Protein AF-A0A956SAE3-F1 (afdb_monomer_lite)

Foldseek 3Di:
DDDPCLDQDAAQFKKAQLLPCVLFIWGFNDRDDQKTWIASVNNRDIDIDGRVDDNIDTDDQDPPQDPVCNRVVDDPPPPVCVVVVSDHDPVSVVVVVVVVVVVVVD

Structure (mmCIF, N/CA/C/O backbone):
data_AF-A0A956SAE3-F1
#
_entry.id   AF-A0A956SAE3-F1
#
loop_
_atom_site.group_PDB
_atom_site.id
_atom_site.type_symbol
_atom_site.label_atom_id
_atom_site.label_alt_id
_atom_site.label_comp_id
_atom_site.label_asym_id
_atom_site.label_entity_id
_atom_site.label_seq_id
_atom_site.pdbx_PDB_ins_code
_atom_site.Cartn_x
_atom_site.Cartn_y
_atom_site.Cartn_z
_atom_site.occupancy
_atom_site.B_iso_or_equiv
_atom_site.auth_seq_id
_atom_site.auth_comp_id
_atom_site.auth_asym_id
_atom_site.auth_atom_id
_atom_site.pdbx_PDB_model_num
ATOM 1 N N . MET A 1 1 ? 21.294 6.303 19.749 1.00 43.16 1 MET A N 1
ATOM 2 C CA . MET A 1 1 ? 20.319 5.660 18.843 1.00 43.16 1 MET A CA 1
ATOM 3 C C . MET A 1 1 ? 19.892 6.712 17.838 1.00 43.16 1 MET A C 1
ATOM 5 O O . MET A 1 1 ? 19.513 7.776 18.306 1.00 43.16 1 MET A O 1
ATOM 9 N N . PRO A 1 2 ? 20.014 6.505 16.518 1.00 33.66 2 PRO A N 1
ATOM 10 C CA . PRO A 1 2 ? 19.381 7.418 15.575 1.00 33.66 2 PRO A CA 1
ATOM 11 C C . PRO A 1 2 ? 17.860 7.275 15.710 1.00 33.66 2 PRO A C 1
ATOM 13 O O . PRO A 1 2 ? 17.342 6.158 15.738 1.00 33.66 2 PRO A O 1
ATOM 16 N N . GLU A 1 3 ? 17.168 8.399 15.878 1.00 36.31 3 GLU A N 1
ATOM 17 C CA . GLU A 1 3 ? 15.707 8.463 15.875 1.00 36.31 3 GLU A CA 1
ATOM 18 C C . GLU A 1 3 ? 15.197 7.990 14.504 1.00 36.31 3 GLU A C 1
ATOM 20 O O . GLU A 1 3 ? 15.832 8.307 13.492 1.00 36.31 3 GLU A O 1
ATOM 25 N N . PRO A 1 4 ? 14.097 7.218 14.424 1.00 47.09 4 PRO A N 1
ATOM 26 C CA . PRO A 1 4 ? 13.489 6.926 13.138 1.00 47.09 4 PRO A CA 1
ATOM 27 C C . PRO A 1 4 ? 13.050 8.266 12.551 1.00 47.09 4 PRO A C 1
ATOM 29 O O . PRO A 1 4 ? 12.148 8.920 13.066 1.00 47.09 4 PRO A O 1
ATOM 32 N N . THR A 1 5 ? 13.739 8.722 11.509 1.00 41.91 5 THR A N 1
ATOM 33 C CA . THR A 1 5 ? 13.382 9.928 10.770 1.00 41.91 5 THR A CA 1
ATOM 34 C C . THR A 1 5 ? 12.134 9.624 9.953 1.00 41.91 5 THR A C 1
ATOM 36 O O . THR A 1 5 ? 12.197 9.400 8.744 1.00 41.91 5 THR A O 1
ATOM 39 N N . THR A 1 6 ? 10.983 9.578 10.625 1.00 55.41 6 THR A N 1
ATOM 40 C CA . THR A 1 6 ? 9.669 9.465 9.999 1.00 55.41 6 THR A CA 1
ATOM 41 C C . THR A 1 6 ? 9.450 10.752 9.219 1.00 55.41 6 THR A C 1
ATOM 43 O O . THR A 1 6 ? 8.983 11.760 9.747 1.00 55.41 6 THR A O 1
ATOM 46 N N . HIS A 1 7 ? 9.890 10.766 7.963 1.00 60.12 7 HIS A N 1
ATOM 47 C CA . HIS A 1 7 ? 9.550 11.852 7.065 1.00 60.12 7 HIS A CA 1
ATOM 48 C C . HIS A 1 7 ? 8.024 11.879 6.973 1.00 60.12 7 HIS A C 1
ATOM 50 O O . HIS A 1 7 ? 7.426 10.819 6.771 1.00 60.12 7 HIS A O 1
ATOM 56 N N . PRO A 1 8 ? 7.383 13.044 7.163 1.00 74.00 8 PRO A N 1
ATOM 57 C CA . PRO A 1 8 ? 5.939 13.132 7.060 1.00 74.00 8 PRO A CA 1
ATOM 58 C C . PRO A 1 8 ? 5.541 12.761 5.632 1.00 74.00 8 PRO A C 1
ATOM 60 O O . PRO A 1 8 ? 5.820 13.510 4.693 1.00 74.00 8 PRO A O 1
ATOM 63 N N . LEU A 1 9 ? 4.930 11.584 5.495 1.00 83.25 9 LEU A N 1
ATOM 64 C CA . LEU A 1 9 ? 4.407 11.083 4.233 1.00 83.25 9 LEU A CA 1
ATOM 65 C C . LEU A 1 9 ? 3.319 12.027 3.726 1.00 83.25 9 LEU A C 1
ATOM 67 O O . LEU A 1 9 ? 2.494 12.523 4.499 1.00 83.25 9 LEU A O 1
ATOM 71 N N . LYS A 1 10 ? 3.321 12.276 2.423 1.00 87.81 10 LYS A N 1
ATOM 72 C CA . LYS A 1 10 ? 2.367 13.149 1.740 1.00 87.81 10 LYS A CA 1
ATOM 73 C C . LYS A 1 10 ? 1.489 12.337 0.794 1.00 87.81 10 LYS A C 1
ATOM 75 O O . LYS A 1 10 ? 1.915 11.283 0.326 1.00 87.81 10 LYS A O 1
ATOM 80 N N . PRO A 1 11 ? 0.278 12.821 0.469 1.00 90.88 11 PRO A N 1
ATOM 81 C CA . PRO A 1 11 ? -0.507 12.243 -0.614 1.00 90.88 11 PRO A CA 1
ATOM 82 C C . PRO A 1 11 ? 0.320 12.158 -1.904 1.00 90.88 11 PRO A C 1
ATOM 84 O O . PRO A 1 11 ? 0.974 13.129 -2.282 1.00 90.88 11 PRO A O 1
ATOM 87 N N . GLY A 1 12 ? 0.298 10.997 -2.554 1.00 89.19 12 GLY A N 1
ATOM 88 C CA . GLY A 1 12 ? 1.097 10.670 -3.734 1.00 89.19 12 GLY A CA 1
ATOM 89 C C . GLY A 1 12 ? 2.439 9.993 -3.440 1.00 89.19 12 GLY A C 1
ATOM 90 O O . GLY A 1 12 ? 3.025 9.426 -4.364 1.00 89.19 12 GLY A O 1
ATOM 91 N N . ASP A 1 13 ? 2.916 9.991 -2.189 1.00 90.38 13 ASP A N 1
ATOM 92 C CA . ASP A 1 13 ? 4.144 9.274 -1.839 1.00 90.38 13 ASP A CA 1
ATOM 93 C C . ASP A 1 13 ? 3.950 7.767 -2.023 1.00 90.38 13 ASP A C 1
ATOM 95 O O . ASP A 1 13 ? 2.940 7.184 -1.618 1.00 90.38 13 ASP A O 1
ATOM 99 N N . LYS A 1 14 ? 4.950 7.133 -2.632 1.00 91.12 14 LYS A N 1
ATOM 100 C CA . LYS A 1 14 ? 4.987 5.688 -2.849 1.00 91.12 14 LYS A CA 1
ATOM 101 C C . LYS A 1 14 ? 5.669 5.036 -1.658 1.00 91.12 14 LYS A C 1
ATOM 103 O O . LYS A 1 14 ? 6.692 5.521 -1.174 1.00 91.12 14 LYS A O 1
ATOM 108 N N . VAL A 1 15 ? 5.093 3.952 -1.160 1.00 91.31 15 VAL A N 1
ATOM 109 C CA . VAL A 1 15 ? 5.510 3.298 0.082 1.00 91.31 15 VAL A CA 1
ATOM 110 C C . VAL A 1 15 ? 5.476 1.782 -0.046 1.00 91.31 15 VAL A C 1
ATOM 112 O O . VAL A 1 15 ? 4.790 1.223 -0.893 1.00 91.31 15 VAL A O 1
ATOM 115 N N . LEU A 1 16 ? 6.202 1.106 0.835 1.00 89.31 16 LEU A N 1
ATOM 116 C CA . LEU A 1 16 ? 6.191 -0.341 0.997 1.00 89.31 16 LEU A CA 1
ATOM 117 C C . LEU A 1 16 ? 5.828 -0.707 2.431 1.00 89.31 16 LEU A C 1
ATOM 119 O O . LEU A 1 16 ? 6.226 -0.027 3.382 1.00 89.31 16 LEU A O 1
ATOM 123 N N . HIS A 1 17 ? 5.112 -1.820 2.586 1.00 88.12 17 HIS A N 1
ATOM 124 C CA . HIS A 1 17 ? 4.874 -2.423 3.891 1.00 88.12 17 HIS A CA 1
ATOM 125 C C . HIS A 1 17 ? 5.920 -3.521 4.156 1.00 88.12 17 HIS A C 1
ATOM 127 O O . HIS A 1 17 ? 5.840 -4.591 3.549 1.00 88.12 17 HIS A O 1
ATOM 133 N N . PRO A 1 18 ? 6.883 -3.326 5.076 1.00 80.56 18 PRO A N 1
ATOM 134 C CA . PRO A 1 18 ? 8.022 -4.239 5.234 1.00 80.56 18 PRO A CA 1
ATOM 135 C C . PRO A 1 18 ? 7.617 -5.655 5.671 1.00 80.56 18 PRO A C 1
ATOM 137 O O . PRO A 1 18 ? 8.282 -6.629 5.324 1.00 80.56 18 PRO A O 1
ATOM 140 N N . PHE A 1 19 ? 6.509 -5.782 6.407 1.00 79.06 19 PHE A N 1
ATOM 141 C CA . PHE A 1 19 ? 6.026 -7.071 6.918 1.00 79.06 19 PHE A CA 1
ATOM 142 C C . PHE A 1 19 ? 5.051 -7.786 5.970 1.00 79.06 19 PHE A C 1
ATOM 144 O O . PHE A 1 19 ? 5.044 -9.016 5.897 1.00 79.06 19 PHE A O 1
ATOM 151 N N . ASN A 1 20 ? 4.275 -7.020 5.197 1.00 80.94 20 ASN A N 1
ATOM 152 C CA . ASN A 1 20 ? 3.162 -7.521 4.386 1.00 80.94 20 ASN A CA 1
ATOM 153 C C . ASN A 1 20 ? 3.501 -7.257 2.922 1.00 80.94 20 ASN A C 1
ATOM 155 O O . ASN A 1 20 ? 2.855 -6.466 2.239 1.00 80.94 20 ASN A O 1
ATOM 159 N N . ARG A 1 21 ? 4.601 -7.864 2.477 1.00 79.19 21 ARG A N 1
ATOM 160 C CA . ARG A 1 21 ? 5.190 -7.633 1.151 1.00 79.19 21 ARG A CA 1
ATOM 161 C C . ARG A 1 21 ? 4.261 -8.087 0.029 1.00 79.19 21 ARG A C 1
ATOM 163 O O . ARG A 1 21 ? 4.322 -7.559 -1.070 1.00 79.19 21 ARG A O 1
ATOM 170 N N . GLU A 1 22 ? 3.365 -9.022 0.328 1.00 80.06 22 GLU A N 1
ATOM 171 C CA . GLU A 1 22 ? 2.310 -9.477 -0.571 1.00 80.06 22 GLU A CA 1
ATOM 172 C C . GLU A 1 22 ? 1.292 -8.390 -0.943 1.00 80.06 22 GLU A C 1
ATOM 174 O O . GLU A 1 22 ? 0.548 -8.576 -1.900 1.00 80.06 22 GLU A O 1
ATOM 179 N N . LEU A 1 23 ? 1.247 -7.273 -0.206 1.00 85.62 23 LEU A N 1
ATOM 180 C CA . LEU A 1 23 ? 0.462 -6.101 -0.599 1.00 85.62 23 LEU A CA 1
ATOM 181 C C . LEU A 1 23 ? 1.064 -5.391 -1.818 1.00 85.62 23 LEU A C 1
ATOM 183 O O . LEU A 1 23 ? 0.363 -4.649 -2.498 1.00 85.62 23 LEU A O 1
ATOM 187 N N . GLY A 1 24 ? 2.353 -5.617 -2.084 1.00 86.56 24 GLY A N 1
ATOM 188 C CA . GLY A 1 24 ? 3.095 -4.891 -3.097 1.00 86.56 24 GLY A CA 1
ATOM 189 C C . GLY A 1 24 ? 3.363 -3.437 -2.694 1.00 86.56 24 GLY A C 1
ATOM 190 O O . GLY A 1 24 ? 3.257 -3.062 -1.516 1.00 86.56 24 GLY A O 1
ATOM 191 N N . PRO A 1 25 ? 3.767 -2.608 -3.661 1.00 91.19 25 PRO A N 1
ATOM 192 C CA . PRO A 1 25 ? 3.958 -1.189 -3.444 1.00 91.19 25 PRO A CA 1
ATOM 193 C C . PRO A 1 25 ? 2.608 -0.473 -3.293 1.00 91.19 25 PRO A C 1
ATOM 195 O O . PRO A 1 25 ? 1.625 -0.812 -3.944 1.00 91.19 25 PRO A O 1
ATOM 198 N N . GLY A 1 26 ? 2.559 0.517 -2.406 1.00 92.12 26 GLY A N 1
ATOM 199 C CA . GLY A 1 26 ? 1.374 1.318 -2.118 1.00 92.12 26 GLY A CA 1
ATOM 200 C C . GLY A 1 26 ? 1.588 2.799 -2.407 1.00 92.12 26 GLY A C 1
ATOM 201 O O . GLY A 1 26 ? 2.719 3.274 -2.499 1.00 92.12 26 GLY A O 1
ATOM 202 N N . VAL A 1 27 ? 0.493 3.538 -2.543 1.00 93.44 27 VAL A N 1
ATOM 203 C CA . VAL A 1 27 ? 0.470 4.993 -2.699 1.00 93.44 27 VAL A CA 1
ATOM 204 C C . VAL A 1 27 ? -0.348 5.610 -1.577 1.00 93.44 27 VAL A C 1
ATOM 206 O O . VAL A 1 27 ? -1.432 5.139 -1.235 1.00 93.44 27 VAL A O 1
ATOM 209 N N . VAL A 1 28 ? 0.178 6.666 -0.972 1.00 93.00 28 VAL A N 1
ATOM 210 C CA . VAL A 1 28 ? -0.548 7.426 0.042 1.00 93.00 28 VAL A CA 1
ATOM 211 C C . VAL A 1 28 ? -1.667 8.202 -0.646 1.00 93.00 28 VAL A C 1
ATOM 213 O O . VAL A 1 28 ? -1.404 9.120 -1.416 1.00 93.00 28 VAL A O 1
ATOM 216 N N . GLU A 1 29 ? -2.922 7.877 -0.356 1.00 93.06 29 GLU A N 1
ATOM 217 C CA . GLU A 1 29 ? -4.066 8.645 -0.862 1.00 93.06 29 GLU A CA 1
ATOM 218 C C . GLU A 1 29 ? -4.323 9.881 -0.002 1.00 93.06 29 GLU A C 1
ATOM 220 O O . GLU A 1 29 ? -4.635 10.961 -0.502 1.00 93.06 29 GLU A O 1
ATOM 225 N N . GLN A 1 30 ? -4.162 9.739 1.315 1.00 89.12 30 GLN A N 1
ATOM 226 C CA . GLN A 1 30 ? -4.411 10.818 2.257 1.00 89.12 30 GLN A CA 1
ATOM 227 C C . GLN A 1 30 ? -3.438 10.744 3.428 1.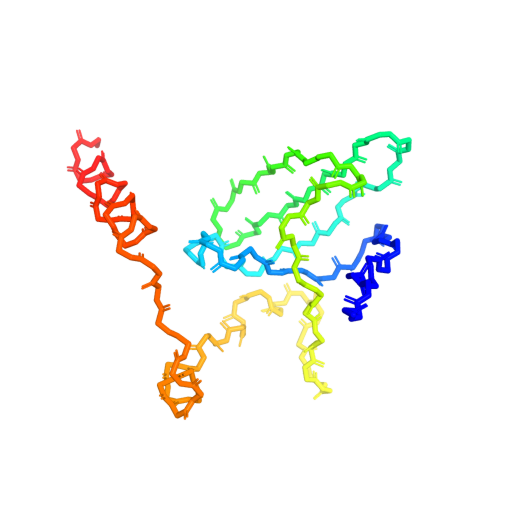00 89.12 30 GLN A C 1
ATOM 229 O O . GLN A 1 30 ? -3.346 9.727 4.111 1.00 89.12 30 GLN A O 1
ATOM 234 N N . ALA A 1 31 ? -2.777 11.862 3.716 1.00 86.69 31 ALA A N 1
ATOM 235 C CA . ALA A 1 31 ? -2.026 12.066 4.945 1.00 86.69 31 ALA A CA 1
ATOM 236 C C . ALA A 1 31 ? -2.618 13.278 5.668 1.00 86.69 31 ALA A C 1
ATOM 238 O O . ALA A 1 31 ? -2.548 14.399 5.163 1.00 86.69 31 ALA A O 1
ATOM 239 N N . GLY A 1 32 ? -3.262 13.063 6.819 1.00 77.69 32 GLY A N 1
ATOM 240 C CA . GLY A 1 32 ? -3.934 14.147 7.532 1.00 77.69 32 GLY A CA 1
ATOM 241 C C . GLY A 1 32 ? -4.228 13.843 8.998 1.00 77.69 32 GLY A C 1
ATOM 242 O O . GLY A 1 32 ? -4.750 12.784 9.354 1.00 77.69 32 GLY A O 1
ATOM 243 N N . GLY A 1 33 ? -3.933 14.814 9.864 1.00 81.50 33 GLY A N 1
ATOM 244 C CA . GLY A 1 33 ? -4.163 14.707 11.303 1.00 81.50 33 GLY A CA 1
ATOM 245 C C . GLY A 1 33 ? -3.420 13.516 11.913 1.00 81.50 33 GLY A C 1
ATOM 246 O O . GLY A 1 33 ? -2.197 13.481 11.912 1.00 81.50 33 GLY A O 1
ATOM 247 N N . ARG A 1 34 ? -4.173 12.539 12.440 1.00 85.12 34 ARG A N 1
ATOM 248 C CA . ARG A 1 34 ? -3.643 11.330 13.108 1.00 85.12 34 ARG A CA 1
ATOM 249 C C . ARG A 1 34 ? -3.648 10.081 12.222 1.00 85.12 34 ARG A C 1
ATOM 251 O O . ARG A 1 34 ? -3.262 9.015 12.698 1.00 85.12 34 ARG A O 1
ATOM 258 N N . ARG A 1 35 ? -4.133 10.169 10.979 1.00 89.50 35 ARG A N 1
ATOM 259 C CA . ARG A 1 35 ? -4.348 9.010 10.101 1.00 89.50 35 ARG A CA 1
ATOM 260 C C . ARG A 1 35 ? -3.654 9.173 8.755 1.00 89.50 35 ARG A C 1
ATOM 262 O O . ARG A 1 35 ? -3.586 10.267 8.200 1.00 89.50 35 ARG A O 1
ATOM 269 N N . LEU A 1 36 ? -3.183 8.046 8.245 1.00 90.88 36 LEU A N 1
ATOM 270 C CA . LEU A 1 36 ? -2.576 7.900 6.934 1.00 90.88 36 LEU A CA 1
ATOM 271 C C . LEU A 1 36 ? -3.315 6.788 6.191 1.00 90.88 36 LEU A C 1
ATOM 273 O O . LEU A 1 36 ? -3.404 5.671 6.697 1.00 90.88 36 LEU A O 1
ATOM 277 N N . THR A 1 37 ? -3.844 7.090 5.015 1.00 93.31 37 THR A N 1
ATOM 278 C CA . THR A 1 37 ? -4.549 6.131 4.162 1.00 93.31 37 THR A CA 1
ATOM 279 C C . THR A 1 37 ? -3.671 5.794 2.970 1.00 93.31 37 THR A C 1
ATOM 281 O O . THR A 1 37 ? -3.192 6.699 2.283 1.00 93.31 37 THR A O 1
ATOM 284 N N . VAL A 1 38 ? -3.453 4.502 2.742 1.00 93.81 38 VAL A N 1
ATOM 285 C CA . VAL A 1 38 ? -2.591 3.985 1.677 1.00 93.81 38 VAL A CA 1
ATOM 286 C C . VAL A 1 38 ? -3.363 2.970 0.852 1.00 93.81 38 VAL A C 1
ATOM 288 O O . VAL A 1 38 ? -3.896 2.007 1.406 1.00 93.81 38 VAL A O 1
ATOM 291 N N . LEU A 1 39 ? -3.386 3.180 -0.459 1.00 93.69 39 LEU A N 1
ATOM 292 C CA . LEU A 1 39 ? -3.894 2.237 -1.445 1.00 93.69 39 LEU A CA 1
ATOM 293 C C . LEU A 1 39 ? -2.753 1.335 -1.914 1.00 93.69 39 LEU A C 1
ATOM 295 O O . LEU A 1 39 ? -1.708 1.827 -2.333 1.00 93.69 39 LEU A O 1
ATOM 299 N N . PHE A 1 40 ? -2.964 0.026 -1.875 1.00 92.25 40 PHE A N 1
ATOM 300 C CA . PHE A 1 40 ? -2.066 -0.987 -2.421 1.00 92.25 40 PHE A CA 1
ATOM 301 C C . PHE A 1 40 ? -2.694 -1.563 -3.698 1.00 92.25 40 PHE A C 1
ATOM 303 O O . PHE A 1 40 ? -3.482 -2.507 -3.601 1.00 92.25 40 PHE A O 1
ATOM 310 N N . PRO A 1 41 ? -2.399 -0.994 -4.885 1.00 89.38 41 PRO A N 1
ATOM 311 C CA . PRO A 1 41 ? -3.071 -1.353 -6.137 1.00 89.38 41 PRO A CA 1
ATOM 312 C C . PRO A 1 41 ? -2.868 -2.822 -6.531 1.00 89.38 41 PRO A C 1
ATOM 314 O O . PRO A 1 41 ? -3.800 -3.452 -7.012 1.00 89.38 41 PRO A O 1
ATOM 317 N N . THR A 1 42 ? -1.698 -3.404 -6.254 1.00 86.75 42 THR A N 1
ATOM 318 C CA . THR A 1 42 ? -1.393 -4.807 -6.591 1.00 86.75 42 THR A CA 1
ATOM 319 C C . THR A 1 42 ? -2.307 -5.800 -5.865 1.00 86.75 42 THR A C 1
ATOM 321 O O . THR A 1 42 ? -2.674 -6.832 -6.420 1.00 86.75 42 THR A O 1
ATOM 324 N N . ALA A 1 43 ? -2.677 -5.501 -4.616 1.00 86.06 43 ALA A N 1
ATOM 325 C CA . ALA A 1 43 ? -3.562 -6.335 -3.801 1.00 86.06 43 ALA A CA 1
ATOM 326 C C . ALA A 1 43 ? -5.012 -5.817 -3.750 1.00 86.06 43 ALA A C 1
ATOM 328 O O . ALA A 1 43 ? -5.818 -6.394 -3.019 1.00 86.06 43 ALA A O 1
ATOM 329 N N . ASP A 1 44 ? -5.315 -4.742 -4.487 1.00 88.56 44 ASP A N 1
ATOM 330 C CA . ASP A 1 44 ? -6.599 -4.032 -4.517 1.00 88.56 44 ASP A CA 1
ATOM 331 C C . ASP A 1 44 ? -7.180 -3.769 -3.114 1.00 88.56 44 ASP A C 1
ATOM 333 O O . ASP A 1 44 ? -8.318 -4.111 -2.786 1.00 88.56 44 ASP A O 1
ATOM 337 N N . VAL A 1 45 ? -6.349 -3.216 -2.222 1.00 91.56 45 VAL A N 1
ATOM 338 C CA . VAL A 1 45 ? -6.728 -2.973 -0.824 1.00 91.56 45 VAL A CA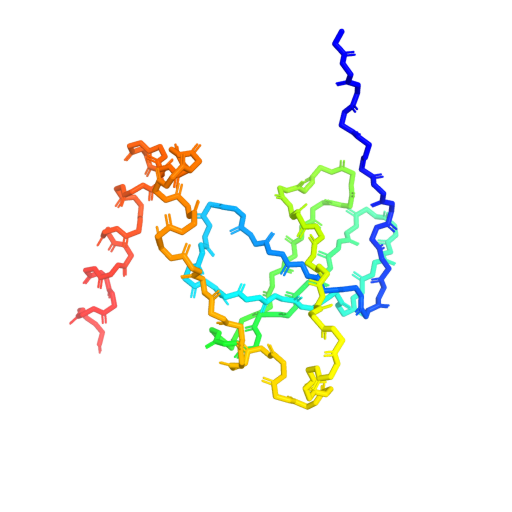 1
ATOM 339 C C . VAL A 1 45 ? -6.263 -1.613 -0.329 1.00 91.56 45 VAL A C 1
ATOM 341 O O . VAL A 1 45 ? -5.127 -1.196 -0.550 1.00 91.56 45 VAL A O 1
ATOM 344 N N . THR A 1 46 ? -7.127 -0.944 0.429 1.00 93.50 46 THR A N 1
ATOM 345 C CA . THR A 1 46 ? -6.803 0.300 1.129 1.00 93.50 46 THR A CA 1
ATOM 346 C C . THR A 1 46 ? -6.637 0.028 2.619 1.00 93.50 46 THR A C 1
ATOM 348 O O . THR A 1 46 ? -7.530 -0.524 3.266 1.00 93.50 46 THR A O 1
ATOM 351 N N . LEU A 1 47 ? -5.503 0.435 3.188 1.00 91.44 47 LEU A N 1
ATOM 352 C CA . LEU A 1 47 ? -5.214 0.312 4.617 1.00 91.44 47 LEU A CA 1
ATOM 353 C C . LEU A 1 47 ? -5.070 1.689 5.268 1.00 91.44 47 LEU A C 1
ATOM 355 O O . LEU A 1 47 ? -4.543 2.633 4.679 1.00 91.44 47 LEU A O 1
ATOM 359 N N . THR A 1 48 ? -5.521 1.797 6.518 1.00 92.25 48 THR A N 1
ATOM 360 C CA . THR A 1 48 ? -5.381 3.011 7.330 1.00 92.25 48 THR A CA 1
ATOM 361 C C . THR A 1 48 ? -4.418 2.772 8.484 1.00 92.25 48 THR A C 1
ATOM 363 O O . THR A 1 48 ? -4.623 1.876 9.301 1.00 92.25 48 THR A O 1
ATOM 366 N N . PHE A 1 49 ? -3.410 3.631 8.594 1.00 89.25 49 PHE A N 1
ATOM 367 C CA . PHE A 1 49 ? -2.385 3.615 9.632 1.00 89.25 49 PHE A CA 1
ATOM 368 C C . PHE A 1 49 ? -2.472 4.864 10.513 1.00 89.25 49 PHE A C 1
ATOM 370 O O . PHE A 1 49 ? -3.100 5.866 10.155 1.00 89.25 49 PHE A O 1
ATOM 377 N N . ALA A 1 50 ? -1.824 4.816 11.678 1.00 86.88 50 ALA A N 1
ATOM 378 C CA . ALA A 1 50 ? -1.580 6.010 12.475 1.00 86.88 50 ALA A CA 1
ATOM 379 C C . ALA A 1 50 ? -0.457 6.835 11.827 1.00 86.88 50 ALA A C 1
ATOM 381 O O . ALA A 1 50 ? 0.592 6.293 11.492 1.00 86.88 50 ALA A O 1
ATOM 382 N N . ALA A 1 51 ? -0.664 8.144 11.664 1.00 83.50 51 ALA A N 1
ATOM 383 C CA . ALA A 1 51 ? 0.297 9.018 10.981 1.00 83.50 51 ALA A CA 1
ATOM 384 C C . ALA A 1 51 ? 1.644 9.128 11.721 1.00 83.50 51 ALA A C 1
ATOM 386 O O . ALA A 1 51 ? 2.680 9.271 11.089 1.00 83.50 51 ALA A O 1
ATOM 387 N N . GLU A 1 52 ? 1.637 9.038 13.053 1.00 80.56 52 GLU A N 1
ATOM 388 C CA . GLU A 1 52 ? 2.852 9.140 13.877 1.00 80.56 52 GLU A CA 1
ATOM 389 C C . GLU A 1 52 ? 3.589 7.801 14.021 1.00 80.56 52 GLU A C 1
ATOM 391 O O . GLU A 1 52 ? 4.793 7.763 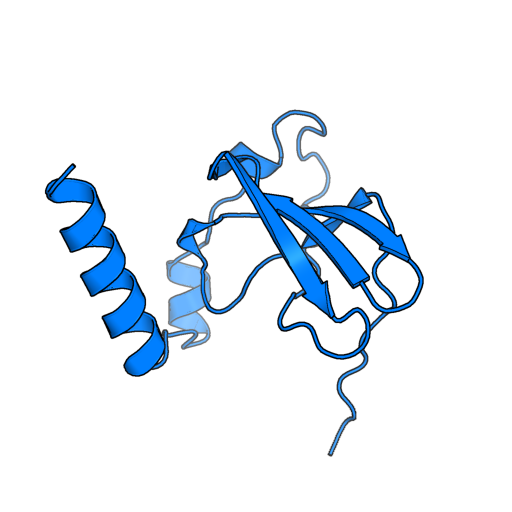14.252 1.00 80.56 52 GLU A O 1
ATOM 396 N N . THR A 1 53 ? 2.856 6.691 13.917 1.00 81.69 53 THR A N 1
ATOM 397 C CA . THR A 1 53 ? 3.353 5.333 14.164 1.00 81.69 53 THR A CA 1
ATOM 398 C C . THR A 1 53 ? 2.865 4.409 13.058 1.00 81.69 53 THR A C 1
ATOM 400 O O . THR A 1 53 ? 1.862 3.707 13.187 1.00 81.69 53 THR A O 1
ATOM 403 N N . HIS A 1 54 ? 3.599 4.419 11.948 1.00 84.19 54 HIS A N 1
ATOM 404 C CA . HIS A 1 54 ? 3.381 3.517 10.826 1.00 84.19 54 HIS A CA 1
ATOM 405 C C . HIS A 1 54 ? 4.657 2.727 10.504 1.00 84.19 54 HIS A C 1
ATOM 407 O O . HIS A 1 54 ? 5.758 3.270 10.588 1.00 84.19 54 HIS A O 1
ATOM 413 N N . PRO A 1 55 ? 4.535 1.460 10.075 1.00 83.19 55 PRO A N 1
ATOM 414 C CA . PRO A 1 55 ? 5.679 0.653 9.656 1.00 83.19 55 PRO A CA 1
ATOM 415 C C . PRO A 1 55 ? 6.115 0.925 8.205 1.00 83.19 55 PRO A C 1
ATOM 417 O O . PRO A 1 55 ? 6.998 0.242 7.703 1.00 83.19 55 PRO A O 1
ATOM 420 N N . LEU A 1 56 ? 5.471 1.861 7.501 1.00 87.50 56 LEU A N 1
ATOM 421 C CA . LEU A 1 56 ? 5.689 2.091 6.072 1.00 87.50 56 LEU A CA 1
ATOM 422 C C . LEU A 1 56 ? 7.083 2.652 5.780 1.00 87.50 56 LEU A C 1
ATOM 424 O O . LEU A 1 56 ? 7.558 3.548 6.478 1.00 87.50 56 LEU A O 1
ATOM 428 N N . VAL A 1 57 ? 7.688 2.159 4.702 1.00 86.88 57 VAL A N 1
ATOM 429 C CA . VAL A 1 57 ? 8.990 2.609 4.200 1.00 86.88 57 VAL A CA 1
ATOM 430 C C . VAL A 1 57 ? 8.789 3.328 2.864 1.00 86.88 57 VAL A C 1
ATOM 432 O O . VAL A 1 57 ? 8.103 2.776 2.003 1.00 86.88 57 VAL A O 1
ATOM 435 N N . PRO A 1 58 ? 9.362 4.525 2.648 1.00 86.69 58 PRO A N 1
ATOM 436 C CA . PRO A 1 58 ? 9.289 5.205 1.357 1.00 86.69 58 PRO A CA 1
ATOM 437 C C . PRO A 1 58 ? 9.904 4.367 0.231 1.00 86.69 58 PRO A C 1
ATOM 439 O O . PRO A 1 58 ? 10.996 3.814 0.380 1.00 86.69 58 PRO A O 1
ATOM 442 N N . LEU A 1 59 ? 9.216 4.304 -0.906 1.00 84.88 59 LEU A N 1
ATOM 443 C CA . LEU A 1 59 ? 9.687 3.657 -2.122 1.00 84.88 59 LEU A CA 1
ATOM 444 C C . LEU A 1 59 ? 10.090 4.716 -3.146 1.00 84.88 59 LEU A C 1
ATOM 446 O O . LEU A 1 59 ? 9.250 5.422 -3.702 1.00 84.88 59 LEU A O 1
ATOM 450 N N . THR A 1 60 ? 11.385 4.780 -3.441 1.00 82.38 60 THR A N 1
ATOM 451 C CA . THR A 1 60 ? 11.900 5.579 -4.553 1.00 82.38 60 THR A CA 1
ATOM 452 C C . THR A 1 60 ? 11.851 4.749 -5.826 1.00 82.38 60 THR A C 1
ATOM 454 O O . THR A 1 60 ? 12.530 3.727 -5.928 1.00 82.38 60 THR A O 1
ATOM 457 N N . LEU A 1 61 ? 11.064 5.193 -6.803 1.00 78.75 61 LEU A N 1
ATOM 458 C CA . LEU A 1 61 ? 11.047 4.561 -8.117 1.00 78.75 61 LEU A CA 1
ATOM 459 C C . LEU A 1 61 ? 12.315 4.868 -8.902 1.00 78.75 61 LEU A C 1
ATOM 461 O O . LEU A 1 61 ? 12.904 5.944 -8.772 1.00 78.75 61 LEU A O 1
ATOM 465 N N . GLN A 1 62 ? 12.709 3.920 -9.746 1.00 76.25 62 GLN A N 1
ATOM 466 C CA . GLN A 1 62 ? 13.805 4.142 -10.674 1.00 76.25 62 GLN A CA 1
ATOM 467 C C . GLN A 1 62 ? 13.403 5.196 -11.721 1.00 76.25 62 GLN A C 1
ATOM 469 O O . GLN A 1 62 ? 12.239 5.246 -12.133 1.00 76.25 62 GLN A O 1
ATOM 474 N N . PRO A 1 63 ? 14.343 6.046 -12.167 1.00 73.56 63 PRO A N 1
ATOM 475 C CA . PRO A 1 63 ? 14.093 6.966 -13.269 1.00 73.56 63 PRO A CA 1
ATOM 476 C C . PRO A 1 63 ? 13.612 6.207 -14.513 1.00 73.56 63 PRO A C 1
ATOM 478 O O . PRO A 1 63 ? 14.275 5.269 -14.948 1.00 73.56 63 PRO A O 1
ATOM 481 N N . GLY A 1 64 ? 12.480 6.625 -15.087 1.00 77.38 64 GLY A N 1
ATOM 482 C CA . GLY A 1 64 ? 11.885 5.991 -16.271 1.00 77.38 64 GLY A CA 1
ATOM 483 C C . GLY A 1 64 ? 10.779 4.969 -15.991 1.00 77.38 64 GLY A C 1
ATOM 484 O O . GLY A 1 64 ? 10.241 4.435 -16.953 1.00 77.38 64 GLY A O 1
ATOM 485 N N . ALA A 1 65 ? 10.420 4.727 -14.723 1.00 78.69 65 ALA A N 1
ATOM 486 C CA . ALA A 1 65 ? 9.237 3.935 -14.377 1.00 78.69 65 ALA A CA 1
ATOM 487 C C . ALA A 1 65 ? 7.953 4.585 -14.917 1.00 78.69 65 ALA A C 1
ATOM 489 O O . ALA A 1 65 ? 7.795 5.810 -14.822 1.00 78.69 65 ALA A O 1
ATOM 490 N N . ASP A 1 66 ? 7.037 3.772 -15.440 1.00 82.06 66 ASP A N 1
ATOM 491 C CA . ASP A 1 66 ? 5.757 4.250 -15.962 1.00 82.06 66 ASP A CA 1
ATOM 492 C C . ASP A 1 66 ? 4.883 4.790 -14.808 1.00 82.06 66 ASP A C 1
ATOM 494 O O . ASP A 1 66 ? 4.585 4.058 -13.859 1.00 82.06 66 ASP A O 1
ATOM 498 N N . PRO A 1 67 ? 4.447 6.065 -14.833 1.00 79.12 67 PRO A N 1
ATOM 499 C CA . PRO A 1 67 ? 3.561 6.618 -13.813 1.00 79.12 67 PRO A CA 1
ATOM 500 C C . PRO A 1 67 ? 2.241 5.860 -13.627 1.00 79.12 67 PRO A C 1
ATOM 502 O O . PRO A 1 67 ? 1.686 5.936 -12.530 1.00 79.12 67 PRO A O 1
ATOM 505 N N . GLU A 1 68 ? 1.750 5.156 -14.649 1.00 81.69 68 GLU A N 1
ATOM 506 C CA . GLU A 1 68 ? 0.506 4.377 -14.596 1.00 81.69 68 GLU A CA 1
ATOM 507 C C . GLU A 1 68 ? 0.747 2.937 -14.118 1.00 81.69 68 GLU A C 1
ATOM 509 O O . GLU A 1 68 ? -0.027 2.437 -13.305 1.00 81.69 68 GLU A O 1
ATOM 514 N N . HIS A 1 69 ? 1.859 2.312 -14.525 1.00 82.12 69 HIS A N 1
ATOM 515 C CA . HIS A 1 69 ? 2.144 0.886 -14.275 1.00 82.12 69 HIS A CA 1
ATOM 516 C C . HIS A 1 69 ? 3.275 0.620 -13.267 1.00 82.12 69 HIS A C 1
ATOM 518 O O . HIS A 1 69 ? 3.674 -0.523 -13.056 1.00 82.12 69 HIS A O 1
ATOM 524 N N . TRP A 1 70 ? 3.788 1.648 -12.586 1.00 85.25 70 TRP A N 1
ATOM 525 C CA . TRP A 1 70 ? 4.889 1.528 -11.616 1.00 85.25 70 TRP A CA 1
ATOM 526 C C . TRP A 1 70 ? 4.691 0.454 -10.537 1.00 85.25 70 TRP A C 1
ATOM 528 O O . TRP A 1 70 ? 5.673 -0.049 -9.992 1.00 85.25 70 TRP A O 1
ATOM 538 N N . ALA A 1 71 ? 3.441 0.164 -10.164 1.00 83.44 71 ALA A N 1
ATOM 539 C CA . ALA A 1 71 ? 3.138 -0.839 -9.153 1.00 83.44 71 ALA A CA 1
ATOM 540 C C . ALA A 1 71 ? 3.357 -2.262 -9.683 1.00 83.44 71 ALA A C 1
ATOM 542 O O . ALA A 1 71 ? 3.845 -3.115 -8.946 1.00 83.44 71 ALA A O 1
ATOM 543 N N . ASP A 1 72 ? 3.051 -2.487 -10.961 1.00 80.31 72 ASP A N 1
ATOM 544 C CA . ASP A 1 72 ? 3.243 -3.762 -11.655 1.00 80.31 72 ASP A CA 1
ATOM 545 C C . ASP A 1 72 ? 4.707 -3.964 -12.06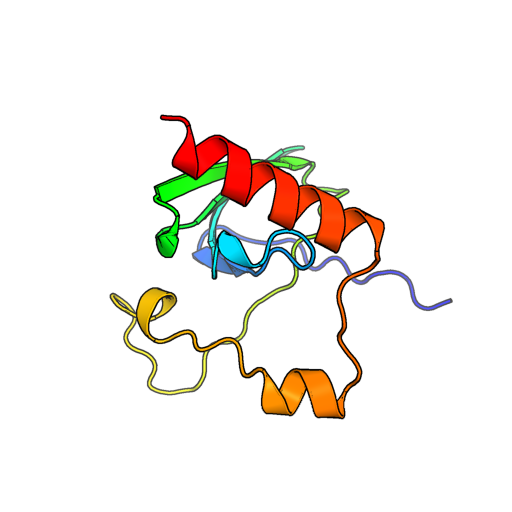7 1.00 80.31 72 ASP A C 1
ATOM 547 O O . ASP A 1 72 ? 5.227 -5.079 -12.042 1.00 80.31 72 ASP A O 1
ATOM 551 N N . GLU A 1 73 ? 5.399 -2.872 -12.403 1.00 78.12 73 GLU A N 1
ATOM 552 C CA . GLU A 1 73 ? 6.834 -2.871 -12.709 1.00 78.12 73 GLU A CA 1
ATOM 553 C C . GLU A 1 73 ? 7.709 -3.087 -11.467 1.00 78.12 73 GLU A C 1
ATOM 555 O O . GLU A 1 73 ? 8.898 -3.400 -11.585 1.00 78.12 73 GLU A O 1
ATOM 560 N N . PHE A 1 74 ? 7.149 -2.923 -10.264 1.00 78.50 74 PHE A N 1
ATOM 561 C CA . PHE A 1 74 ? 7.886 -3.151 -9.032 1.00 78.50 74 PHE A CA 1
ATOM 562 C C . PHE A 1 74 ? 8.221 -4.636 -8.877 1.00 78.50 74 PHE A C 1
ATOM 564 O O . PHE A 1 74 ? 7.385 -5.469 -8.530 1.00 78.50 74 PHE A O 1
ATOM 571 N N . GLN A 1 75 ? 9.496 -4.958 -9.072 1.00 70.06 75 GLN A N 1
ATOM 572 C CA . GLN A 1 75 ? 10.039 -6.269 -8.760 1.00 70.06 75 GLN A CA 1
ATOM 573 C C . GLN A 1 75 ? 10.691 -6.236 -7.380 1.00 70.06 75 GLN A C 1
ATOM 575 O O . GLN A 1 75 ? 11.677 -5.529 -7.159 1.00 70.06 75 GLN A O 1
ATOM 580 N N . ASP A 1 76 ? 10.157 -7.029 -6.450 1.00 72.06 76 ASP A N 1
ATOM 581 C CA . ASP A 1 76 ? 10.848 -7.311 -5.196 1.00 72.06 76 ASP A CA 1
ATOM 582 C C . ASP A 1 76 ? 12.061 -8.209 -5.497 1.00 72.06 76 ASP A C 1
ATOM 584 O O . ASP A 1 76 ? 11.930 -9.424 -5.659 1.00 72.06 76 ASP A O 1
ATOM 588 N N . ASP A 1 77 ? 13.243 -7.605 -5.653 1.00 76.12 77 ASP A N 1
ATOM 589 C CA . ASP A 1 77 ? 14.476 -8.317 -6.001 1.00 76.12 77 ASP A CA 1
ATOM 590 C C . ASP A 1 77 ? 14.924 -9.235 -4.849 1.00 76.12 77 ASP A C 1
ATOM 592 O O . ASP A 1 77 ? 15.629 -8.846 -3.908 1.00 76.12 77 ASP A O 1
ATOM 596 N N . VAL A 1 78 ? 14.515 -10.501 -4.951 1.00 73.94 78 VAL A N 1
ATOM 597 C CA . VAL A 1 78 ? 14.823 -11.565 -3.990 1.00 73.94 78 VAL A CA 1
ATOM 598 C C . VAL A 1 78 ? 16.333 -11.758 -3.821 1.00 73.94 78 VAL A C 1
ATOM 600 O O . VAL A 1 78 ? 16.793 -12.039 -2.713 1.00 73.94 78 VAL A O 1
ATOM 603 N N . VAL A 1 79 ? 17.124 -11.586 -4.885 1.00 77.19 79 VAL A N 1
ATOM 604 C CA . VAL A 1 79 ? 18.580 -11.776 -4.841 1.00 77.19 79 VAL A CA 1
ATOM 605 C C . VAL A 1 79 ? 19.234 -10.634 -4.072 1.00 77.19 79 VAL A C 1
ATOM 607 O O . VAL A 1 79 ? 20.028 -10.885 -3.160 1.00 77.19 79 VAL A O 1
ATOM 610 N N . ALA A 1 80 ? 18.865 -9.386 -4.370 1.00 74.69 80 ALA A N 1
ATOM 611 C CA . ALA A 1 80 ? 19.350 -8.220 -3.635 1.00 74.69 80 ALA A CA 1
ATOM 612 C C . ALA A 1 80 ? 18.983 -8.290 -2.144 1.00 74.69 80 ALA A C 1
ATOM 614 O O . ALA A 1 80 ? 19.791 -7.933 -1.280 1.00 74.69 80 ALA A O 1
ATOM 615 N N . ARG A 1 81 ? 17.791 -8.800 -1.822 1.00 76.88 81 ARG A N 1
ATOM 616 C CA . ARG A 1 81 ? 17.360 -9.034 -0.439 1.00 76.88 81 ARG A CA 1
ATOM 617 C C . ARG A 1 81 ? 18.173 -10.112 0.259 1.00 76.88 81 ARG A C 1
ATOM 619 O O . ARG A 1 81 ? 18.638 -9.893 1.379 1.00 76.88 81 ARG A O 1
ATOM 626 N N . LEU A 1 82 ? 18.381 -11.255 -0.394 1.00 80.06 82 LEU A N 1
ATOM 627 C CA . LEU A 1 82 ? 19.178 -12.346 0.161 1.00 80.06 82 LEU A CA 1
ATOM 628 C C . LEU A 1 82 ? 20.615 -11.889 0.437 1.00 80.06 82 LEU A C 1
ATOM 630 O O . LEU A 1 82 ? 21.160 -12.183 1.501 1.00 80.06 82 LEU A O 1
ATOM 634 N N . ALA A 1 83 ? 21.194 -11.095 -0.468 1.00 81.44 83 ALA A N 1
ATOM 635 C CA . ALA A 1 83 ? 22.513 -10.495 -0.283 1.00 81.44 83 ALA A CA 1
ATOM 636 C C . ALA A 1 83 ? 22.581 -9.588 0.962 1.00 81.44 83 ALA A C 1
ATOM 638 O O . ALA A 1 83 ? 23.589 -9.584 1.668 1.00 81.44 83 ALA A O 1
ATOM 639 N N . ARG A 1 84 ? 21.497 -8.863 1.276 1.00 77.69 84 ARG A N 1
ATOM 640 C CA . ARG A 1 84 ? 21.362 -8.023 2.484 1.00 77.69 84 ARG A CA 1
ATOM 641 C C . ARG A 1 84 ? 20.909 -8.790 3.731 1.00 77.69 84 ARG A C 1
ATOM 643 O O . ARG A 1 84 ? 20.831 -8.192 4.799 1.00 77.69 84 ARG A O 1
ATOM 650 N N . ARG A 1 85 ? 20.626 -10.094 3.612 1.00 76.75 85 ARG A N 1
ATOM 651 C CA . ARG A 1 85 ? 19.995 -10.929 4.651 1.00 76.75 85 ARG A CA 1
ATOM 652 C C . ARG A 1 85 ? 18.650 -10.377 5.141 1.00 76.75 85 ARG A C 1
ATOM 654 O O . ARG A 1 85 ? 18.290 -10.566 6.300 1.00 76.75 85 ARG A O 1
ATOM 661 N N . ASP A 1 86 ? 17.903 -9.728 4.251 1.00 74.12 86 ASP A N 1
ATOM 662 C CA . ASP A 1 86 ? 16.547 -9.242 4.519 1.00 74.12 86 ASP A CA 1
ATOM 663 C C . ASP A 1 86 ? 15.531 -10.397 4.421 1.00 74.12 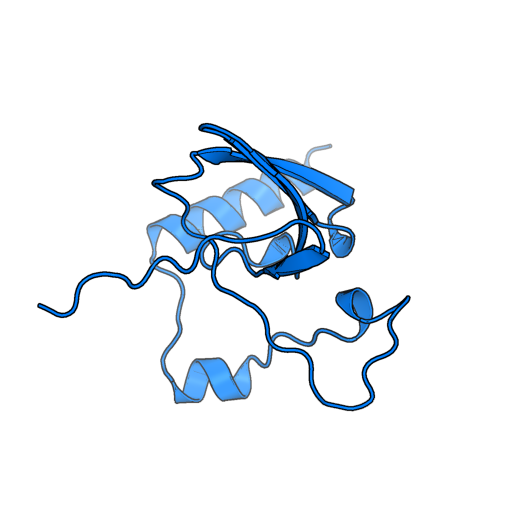86 ASP A C 1
ATOM 665 O O . ASP A 1 86 ? 14.789 -10.559 3.440 1.00 74.12 86 ASP A O 1
ATOM 669 N N . ALA A 1 87 ? 15.578 -11.257 5.440 1.00 74.88 87 ALA A N 1
ATOM 670 C CA . ALA A 1 87 ? 14.661 -12.368 5.648 1.00 74.88 87 ALA A CA 1
ATOM 671 C C . ALA A 1 87 ? 13.518 -11.951 6.584 1.00 74.88 87 ALA A C 1
ATOM 673 O O . ALA A 1 87 ? 13.718 -11.165 7.509 1.00 74.88 87 ALA A O 1
ATOM 674 N N . ASP A 1 88 ? 12.324 -12.503 6.359 1.00 72.00 88 ASP A N 1
ATOM 675 C CA . ASP A 1 88 ? 11.196 -12.279 7.262 1.00 72.00 88 ASP A CA 1
ATOM 676 C C . ASP A 1 88 ? 11.509 -12.819 8.667 1.00 72.00 88 ASP A C 1
ATOM 678 O O . ASP A 1 88 ? 12.120 -13.881 8.827 1.00 72.00 88 ASP A O 1
ATOM 682 N N . GLU A 1 89 ? 11.016 -12.134 9.700 1.00 78.56 89 GLU A N 1
ATOM 683 C CA . GLU A 1 89 ? 10.938 -12.742 11.025 1.00 78.56 89 GLU A CA 1
ATOM 684 C C . GLU A 1 89 ? 10.000 -13.956 11.001 1.00 78.56 89 GLU A C 1
ATOM 686 O O . GLU A 1 89 ? 8.998 -13.986 10.280 1.00 78.56 89 GLU A O 1
ATOM 691 N N . LEU A 1 90 ? 10.273 -14.948 11.854 1.00 81.62 90 LEU A N 1
ATOM 692 C CA . LEU A 1 90 ? 9.500 -16.193 11.900 1.00 81.62 90 LEU A CA 1
ATOM 693 C C . LEU A 1 90 ? 7.993 -15.956 12.109 1.00 81.62 90 LEU A C 1
ATOM 695 O O . LEU A 1 90 ? 7.173 -16.696 11.568 1.00 81.62 90 LEU A O 1
ATOM 699 N N . ALA A 1 91 ? 7.619 -14.932 12.881 1.00 79.06 91 ALA A N 1
ATOM 700 C CA . ALA A 1 91 ? 6.220 -14.566 13.093 1.00 79.06 91 ALA A CA 1
ATOM 701 C C . ALA A 1 91 ? 5.561 -14.035 11.808 1.00 79.06 91 ALA A C 1
ATOM 703 O O . ALA A 1 91 ? 4.478 -14.492 11.446 1.00 79.06 91 ALA A O 1
ATOM 704 N N . ALA A 1 92 ? 6.232 -13.134 11.084 1.00 77.62 92 ALA A N 1
ATOM 705 C CA . ALA A 1 92 ? 5.738 -12.602 9.815 1.00 77.62 92 ALA A CA 1
ATOM 706 C C . ALA A 1 92 ? 5.613 -13.708 8.755 1.00 77.62 92 ALA A C 1
ATOM 708 O O . ALA A 1 92 ? 4.595 -13.799 8.070 1.00 77.62 92 ALA A O 1
ATOM 709 N N . PHE A 1 93 ? 6.599 -14.608 8.687 1.00 82.94 93 PHE A N 1
AT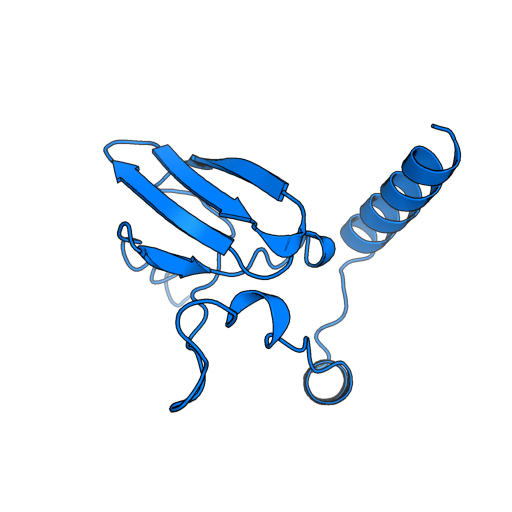OM 710 C CA . PHE A 1 93 ? 6.549 -15.772 7.805 1.00 82.94 93 PHE A CA 1
ATOM 711 C C . PHE A 1 93 ? 5.330 -16.666 8.089 1.00 82.94 93 PHE A C 1
ATOM 713 O O . PHE A 1 93 ? 4.608 -17.037 7.164 1.00 82.94 93 PHE A O 1
ATOM 720 N N . ARG A 1 94 ? 5.064 -16.981 9.366 1.00 86.19 94 ARG A N 1
ATOM 721 C CA . ARG A 1 94 ? 3.890 -17.777 9.769 1.00 86.19 94 ARG A CA 1
ATOM 722 C C . ARG A 1 94 ? 2.583 -17.100 9.373 1.00 86.19 94 ARG A C 1
ATOM 724 O O . ARG A 1 94 ? 1.749 -17.743 8.747 1.00 86.19 94 ARG A O 1
ATOM 731 N N . ASN A 1 95 ? 2.452 -15.804 9.655 1.00 83.56 95 ASN A N 1
ATOM 732 C CA . ASN A 1 95 ? 1.261 -15.038 9.291 1.00 83.56 95 ASN A CA 1
ATOM 733 C C . ASN A 1 95 ? 1.001 -15.085 7.778 1.00 83.56 95 ASN A C 1
ATOM 735 O O . ASN A 1 95 ? -0.138 -15.284 7.361 1.00 83.56 95 ASN A O 1
ATOM 739 N N . ARG A 1 96 ? 2.051 -14.965 6.951 1.00 80.69 96 ARG A N 1
ATOM 740 C CA . ARG A 1 96 ? 1.927 -15.042 5.487 1.00 80.69 96 ARG A CA 1
ATOM 741 C C . ARG A 1 96 ? 1.534 -16.446 5.009 1.00 80.69 96 ARG A C 1
ATOM 743 O O . ARG A 1 96 ? 0.700 -16.578 4.111 1.00 80.69 96 ARG A O 1
ATOM 750 N N . LEU A 1 97 ? 2.085 -17.496 5.622 1.00 86.56 97 LEU A N 1
ATOM 751 C CA . LEU A 1 97 ? 1.718 -18.883 5.315 1.00 86.56 97 LEU A CA 1
ATOM 752 C C . LEU A 1 97 ? 0.250 -19.167 5.659 1.00 86.56 97 LEU A C 1
ATOM 754 O O . LEU A 1 97 ? -0.472 -19.752 4.851 1.00 86.56 97 LEU A O 1
ATOM 758 N N . ASP A 1 98 ? -0.205 -18.721 6.827 1.00 86.44 98 ASP A N 1
ATOM 759 C CA . ASP A 1 98 ? -1.590 -18.903 7.260 1.00 86.44 98 ASP A CA 1
ATOM 760 C C . ASP A 1 98 ? -2.559 -18.094 6.390 1.00 86.44 98 ASP A C 1
ATOM 762 O O . ASP A 1 98 ? -3.588 -18.620 5.970 1.00 86.44 98 ASP A O 1
ATOM 766 N N . ALA A 1 99 ? -2.205 -16.859 6.021 1.00 81.19 99 ALA A N 1
ATOM 767 C CA . ALA A 1 99 ? -2.990 -16.059 5.083 1.00 81.19 99 ALA A CA 1
ATOM 768 C C . ALA A 1 99 ? -3.125 -16.739 3.709 1.00 81.19 99 ALA A C 1
ATOM 770 O O . ALA A 1 99 ? -4.200 -16.710 3.111 1.00 81.19 99 ALA A O 1
ATOM 771 N N . THR A 1 100 ? -2.061 -17.389 3.225 1.00 84.44 100 THR A N 1
ATOM 772 C CA . THR A 1 100 ? -2.080 -18.147 1.962 1.00 84.44 100 THR A CA 1
ATOM 773 C C . THR A 1 100 ? -3.036 -19.334 2.049 1.00 84.44 100 THR A C 1
ATOM 775 O O . THR A 1 100 ? -3.915 -19.475 1.204 1.00 84.44 100 THR A O 1
ATOM 778 N N . ARG A 1 101 ? -2.952 -20.126 3.125 1.00 88.12 101 ARG A N 1
ATOM 779 C CA . ARG A 1 101 ? -3.870 -21.253 3.364 1.00 88.12 101 ARG A CA 1
ATOM 780 C C . ARG A 1 101 ? -5.328 -20.810 3.461 1.00 88.12 101 ARG A C 1
ATOM 782 O O . ARG A 1 101 ? -6.212 -21.483 2.949 1.00 88.12 101 ARG A O 1
ATOM 789 N N . LEU A 1 102 ? -5.592 -19.675 4.107 1.00 85.62 102 LEU A N 1
ATOM 790 C CA . LEU A 1 102 ? -6.944 -19.120 4.213 1.00 85.62 102 LEU A CA 1
ATOM 791 C C . LEU A 1 102 ? -7.509 -18.683 2.856 1.00 85.62 102 LEU A C 1
ATOM 793 O O . LEU A 1 102 ? -8.719 -18.775 2.657 1.00 85.62 102 LEU A O 1
ATOM 797 N N . ARG A 1 103 ? -6.661 -18.215 1.930 1.00 77.75 103 ARG A N 1
ATOM 798 C CA . ARG A 1 103 ? -7.074 -17.865 0.562 1.00 77.75 103 ARG A CA 1
ATOM 799 C C . ARG A 1 103 ? -7.454 -19.093 -0.262 1.00 77.75 103 ARG A C 1
ATOM 801 O O . ARG A 1 103 ? -8.395 -19.002 -1.031 1.00 77.75 103 ARG A O 1
ATOM 808 N N . GLU A 1 104 ? -6.775 -20.224 -0.072 1.00 85.94 104 GLU A N 1
ATOM 809 C CA . GLU A 1 104 ? -7.087 -21.488 -0.767 1.00 85.94 104 GLU A CA 1
ATOM 810 C C . GLU A 1 104 ? -8.413 -22.129 -0.317 1.00 85.94 104 GLU A C 1
ATOM 812 O O . GLU A 1 104 ? -8.936 -23.010 -0.994 1.00 85.94 104 GLU A O 1
ATOM 817 N N . LEU A 1 105 ? -8.959 -21.705 0.827 1.00 80.88 105 LEU A N 1
ATOM 818 C CA . LEU A 1 105 ? -10.204 -22.227 1.401 1.00 80.88 105 LEU A CA 1
ATOM 819 C C . LEU A 1 105 ? -11.458 -21.409 1.030 1.00 80.88 105 LEU A C 1
ATOM 821 O O . LEU A 1 105 ? -12.546 -21.746 1.501 1.00 80.88 105 LEU A O 1
ATOM 825 N N . ARG A 1 106 ? -11.324 -20.335 0.242 1.00 56.72 106 ARG A N 1
ATOM 826 C CA . ARG A 1 106 ? -12.440 -19.528 -0.285 1.00 56.72 106 ARG A CA 1
ATOM 827 C C . ARG A 1 106 ? -12.653 -19.786 -1.766 1.00 56.72 106 ARG A C 1
ATOM 829 O O . ARG A 1 106 ? -13.836 -19.730 -2.165 1.00 56.72 106 ARG A O 1
#

Sequence (106 aa):
MPEPTTHPLKPGDKVLHPFNRELGPGVVEQAGGRRLTVLFPTADVTLTFAAETHPLVPLTLQPGADPEHWADEFQDDVVARLARRDADELAAFRNRLDATRLRELR

Secondary structure (DSSP, 8-state):
----------TT-EEE-SS-GGG-EEEEEEEETTEEEEEEGGGTEEEEEESSS---EE-PPPTT--TTTTTTS----HHHHHHTT-PPPHHHHHHHHHHHHHHHT-

pLDDT: mean 80.9, std 11.58, range [33.66, 93.81]

Radius of gyration: 14.86 Å; chains: 1; bounding box: 35×37×35 Å